Protein AF-V9VJP1-F1 (afdb_monomer_lite)

Secondary structure (DSSP, 8-state):
----------------HHHHHHHHHHHS-BTTB---SSPPSSPPP--------S-----------------SPPPSS-------S---EEE-TTS-EEEPPSEEESSSSEEE--

Foldseek 3Di:
DDDDDDDPPDDPPPPPVVNVVVVVVVVQPDPVDGDDPDDDPDDDPPPPPDDPDDDPPPPPPPPPPPPPVDPDDDDPDDDDDDFDQPQQWDQDPVGDIDGDDQWDPPDPDIDGHD

Organism: NCBI:txid94905

Sequence (114 aa):
LTTSQDIRLGFQPVVSLDAELLRQQRRFSSPRVLLSENTPLEPPPLYLMEEPMVLNRTSRRKRYTEGKTHRGEYSVCDSESRWVTDKTSAVDIRGHQVTVLGEIRMGPSPVKQY

pLDDT: mean 72.51, std 19.46, range [30.73, 98.5]

Radius of gyration: 34.97 Å; chains: 1; bounding box: 90×52×79 Å

InterPro domains:
  IPR002072 Nerve growth factor-related [PF00243] (73-114)
  IPR002072 Nerve growth factor-related [SM00140] (69-114)
  IPR020408 Nerve growth factor-like [PTHR11589] (10-114)
  IPR029034 Cystine-knot cytokine [G3DSA:2.10.90.10] (64-114)
  IPR029034 Cystine-knot cytokine [SSF57501] (62-114)
  IPR045815 Neutrophin-3, N-terminal [PF19338] (6-51)

Structure (mmCIF, N/CA/C/O backbone):
data_AF-V9VJP1-F1
#
_entry.id   AF-V9VJP1-F1
#
loop_
_atom_site.group_PDB
_atom_site.id
_atom_site.type_symbol
_atom_site.label_atom_id
_atom_site.label_alt_id
_atom_site.label_comp_id
_atom_site.label_asym_id
_atom_site.label_entity_id
_atom_site.label_seq_id
_atom_site.pdbx_PDB_ins_code
_atom_site.Cartn_x
_atom_site.Cartn_y
_atom_site.Cartn_z
_atom_site.occupancy
_atom_site.B_iso_or_equiv
_atom_site.auth_seq_id
_atom_site.auth_comp_id
_atom_site.auth_asym_id
_atom_site.auth_atom_id
_atom_site.pdbx_PDB_model_num
ATOM 1 N N . LEU A 1 1 ? 78.957 31.930 17.638 1.00 40.53 1 LEU A N 1
ATOM 2 C CA . LEU A 1 1 ? 78.878 31.879 16.161 1.00 40.53 1 LEU A CA 1
ATOM 3 C C . LEU A 1 1 ? 78.419 30.481 15.772 1.00 40.53 1 LEU A C 1
ATOM 5 O O . LEU A 1 1 ? 79.247 29.594 15.640 1.00 40.53 1 LEU A O 1
ATOM 9 N N . THR A 1 2 ? 77.111 30.259 15.688 1.00 30.73 2 THR A N 1
ATOM 10 C CA . THR A 1 2 ? 76.543 28.990 15.213 1.00 30.73 2 THR A CA 1
ATOM 11 C C . THR A 1 2 ? 75.446 29.330 14.221 1.00 30.73 2 THR A C 1
ATOM 13 O O . THR A 1 2 ? 74.578 30.160 14.481 1.00 30.73 2 THR A O 1
ATOM 16 N N . THR A 1 3 ? 75.617 28.775 13.034 1.00 31.80 3 THR A N 1
ATOM 17 C CA . THR A 1 3 ? 75.070 29.181 11.746 1.00 31.80 3 THR A CA 1
ATOM 18 C C . THR A 1 3 ? 73.619 28.758 11.571 1.00 31.80 3 THR A C 1
ATOM 20 O O . THR A 1 3 ? 73.289 27.585 11.711 1.00 31.80 3 THR A O 1
ATOM 23 N N . SER A 1 4 ? 72.782 29.725 11.200 1.00 41.06 4 SER A N 1
ATOM 24 C CA . SER A 1 4 ? 71.466 29.511 10.601 1.00 41.06 4 SER A CA 1
ATOM 25 C C . SER A 1 4 ? 71.649 29.201 9.116 1.00 41.06 4 SER A C 1
ATOM 27 O O . SER A 1 4 ? 72.257 30.010 8.415 1.00 41.06 4 SER A O 1
ATOM 29 N N . GLN A 1 5 ? 71.147 28.059 8.641 1.00 36.50 5 GLN A N 1
ATOM 30 C CA . GLN A 1 5 ? 70.912 27.811 7.216 1.00 36.50 5 GLN A CA 1
ATOM 31 C C . GLN A 1 5 ? 69.596 27.040 7.052 1.00 36.50 5 GLN A C 1
ATOM 33 O O . GLN A 1 5 ? 69.521 25.829 7.238 1.00 36.50 5 GLN A O 1
ATOM 38 N N . ASP A 1 6 ? 68.551 27.807 6.749 1.00 41.03 6 ASP A N 1
ATOM 39 C CA . ASP A 1 6 ? 67.226 27.373 6.311 1.00 41.03 6 ASP A CA 1
ATOM 40 C C . ASP A 1 6 ? 67.349 26.774 4.899 1.00 41.03 6 ASP A C 1
ATOM 42 O O . ASP A 1 6 ? 67.526 27.495 3.914 1.00 41.03 6 ASP A O 1
ATOM 46 N N . ILE A 1 7 ? 67.333 25.443 4.791 1.00 41.16 7 ILE A N 1
ATOM 47 C CA . ILE A 1 7 ? 67.360 24.753 3.499 1.00 41.16 7 ILE A CA 1
ATOM 48 C C . ILE A 1 7 ? 65.921 24.651 2.986 1.00 41.16 7 ILE A C 1
ATOM 50 O O . ILE A 1 7 ? 65.195 23.696 3.263 1.00 41.16 7 ILE A O 1
ATOM 54 N N . ARG A 1 8 ? 65.520 25.638 2.181 1.00 50.19 8 ARG A N 1
ATOM 55 C CA . ARG A 1 8 ? 64.334 25.551 1.321 1.00 50.19 8 ARG A CA 1
ATOM 56 C C . ARG A 1 8 ? 64.610 24.607 0.153 1.00 50.19 8 ARG A C 1
ATOM 58 O O . ARG A 1 8 ? 64.937 25.042 -0.947 1.00 50.19 8 ARG A O 1
ATOM 65 N N . LEU A 1 9 ? 64.472 23.305 0.386 1.00 41.88 9 LEU A N 1
ATOM 66 C CA . LEU A 1 9 ? 64.390 22.322 -0.692 1.00 41.88 9 LEU A CA 1
ATOM 67 C C . LEU A 1 9 ? 62.979 22.374 -1.278 1.00 41.88 9 LEU A C 1
ATOM 69 O O . LEU A 1 9 ? 62.019 21.868 -0.701 1.00 41.88 9 LEU A O 1
ATOM 73 N N . GLY A 1 10 ? 62.864 23.056 -2.418 1.00 39.62 10 GLY A N 1
ATOM 74 C CA . GLY A 1 10 ? 61.659 23.064 -3.233 1.00 39.62 10 GLY A CA 1
ATOM 75 C C . GLY A 1 10 ? 61.231 21.634 -3.547 1.00 39.62 10 GLY A C 1
ATOM 76 O O . GLY A 1 10 ? 61.992 20.857 -4.121 1.00 39.62 10 GLY A O 1
ATOM 77 N N . PHE A 1 11 ? 60.005 21.292 -3.162 1.00 45.06 11 PHE A N 1
ATOM 78 C CA . PHE A 1 11 ? 59.362 20.052 -3.562 1.00 45.06 11 PHE A CA 1
ATOM 79 C C . PHE A 1 11 ? 59.158 20.085 -5.079 1.00 45.06 11 PHE A C 1
ATOM 81 O O . PHE A 1 11 ? 58.224 20.710 -5.576 1.00 45.06 11 PHE A O 1
ATOM 88 N N . GLN A 1 12 ? 60.035 19.421 -5.828 1.00 45.91 12 GLN A N 1
ATOM 89 C CA . GLN A 1 12 ? 59.677 18.942 -7.157 1.00 45.91 12 GLN A CA 1
ATOM 90 C C . GLN A 1 12 ? 58.705 17.777 -6.946 1.00 45.91 12 GLN A C 1
ATOM 92 O O . GLN A 1 12 ? 59.099 16.784 -6.325 1.00 45.91 12 GLN A O 1
ATOM 97 N N . PRO A 1 13 ? 57.440 17.865 -7.392 1.00 52.22 13 PRO A N 1
ATOM 98 C CA . PRO A 1 13 ? 56.573 16.709 -7.348 1.00 52.22 13 PRO A CA 1
ATOM 99 C C . PRO A 1 13 ? 57.126 15.734 -8.381 1.00 52.22 13 PRO A C 1
ATOM 101 O O . PRO A 1 13 ? 56.949 15.921 -9.583 1.00 52.22 13 PRO A O 1
ATOM 104 N N . VAL A 1 14 ? 57.841 14.711 -7.917 1.00 58.12 14 VAL A N 1
ATOM 105 C CA . VAL A 1 14 ? 58.141 13.543 -8.739 1.00 58.12 14 VAL A CA 1
ATOM 106 C C . VAL A 1 14 ? 56.792 12.895 -9.011 1.00 58.12 14 VAL A C 1
ATOM 108 O O . VAL A 1 14 ? 56.257 12.154 -8.186 1.00 58.12 14 VAL A O 1
ATOM 111 N N . VAL A 1 15 ? 56.179 13.268 -10.133 1.00 57.69 15 VAL A N 1
ATOM 112 C CA . VAL A 1 15 ? 54.995 12.588 -10.635 1.00 57.69 15 VAL A CA 1
ATOM 113 C C . VAL A 1 15 ? 55.472 11.176 -10.934 1.00 57.69 15 VAL A C 1
ATOM 115 O O . VAL A 1 15 ? 56.330 10.971 -11.790 1.00 57.69 15 VAL A O 1
ATOM 118 N N . SER A 1 16 ? 55.004 10.207 -10.149 1.00 57.91 16 SER A N 1
ATOM 119 C CA . SER A 1 16 ? 55.266 8.806 -10.453 1.00 57.91 16 SER A CA 1
ATOM 120 C C . SER A 1 16 ? 54.761 8.564 -11.871 1.00 57.91 16 SER A C 1
ATOM 122 O O . SER A 1 16 ? 53.579 8.791 -12.134 1.00 57.91 16 SER A O 1
ATOM 124 N N . LEU A 1 17 ? 55.648 8.139 -12.775 1.00 61.09 17 LEU A N 1
ATOM 125 C CA . LEU A 1 17 ? 55.315 7.825 -14.172 1.00 61.09 17 LEU A CA 1
ATOM 126 C C . LEU A 1 17 ? 54.087 6.906 -14.253 1.00 61.09 17 LEU A C 1
ATOM 128 O O . LEU A 1 17 ? 53.264 7.039 -15.151 1.00 61.09 17 LEU A O 1
ATOM 132 N N . ASP A 1 18 ? 53.924 6.044 -13.248 1.00 63.28 18 ASP A N 1
ATOM 133 C CA . ASP A 1 18 ? 52.792 5.140 -13.070 1.00 63.28 18 ASP A CA 1
ATOM 134 C C . ASP A 1 18 ? 51.457 5.881 -12.843 1.00 63.28 18 ASP A C 1
ATOM 136 O O . ASP A 1 18 ? 50.434 5.555 -13.438 1.00 63.28 18 ASP A O 1
ATOM 140 N N . ALA A 1 19 ? 51.454 6.967 -12.064 1.00 62.72 19 ALA A N 1
ATOM 141 C CA . ALA A 1 19 ? 50.255 7.779 -11.841 1.00 62.72 19 ALA A CA 1
ATOM 142 C C . ALA A 1 19 ? 49.820 8.544 -13.105 1.00 62.72 19 ALA A C 1
ATOM 144 O O . ALA A 1 19 ? 48.627 8.789 -13.307 1.00 62.72 19 ALA A O 1
ATOM 145 N N . GLU A 1 20 ? 50.767 8.914 -13.964 1.00 64.25 20 GLU A N 1
ATOM 146 C CA . GLU A 1 20 ? 50.497 9.592 -15.232 1.00 64.25 20 GLU A CA 1
ATOM 147 C C . GLU A 1 20 ? 49.985 8.607 -16.298 1.00 64.25 20 GLU A C 1
ATOM 149 O O . GLU A 1 20 ? 48.953 8.869 -16.927 1.00 64.25 20 GLU A O 1
ATOM 154 N N . LEU A 1 21 ? 50.589 7.415 -16.378 1.00 62.69 21 LEU A N 1
ATOM 155 C CA . LEU A 1 21 ? 50.139 6.295 -17.216 1.00 62.69 21 LEU A CA 1
ATOM 156 C C . LEU A 1 21 ? 48.722 5.835 -16.849 1.00 62.69 21 LEU A C 1
ATOM 158 O O . LEU A 1 21 ? 47.856 5.703 -17.717 1.00 62.69 21 LEU A O 1
ATOM 162 N N . LEU A 1 22 ? 48.435 5.684 -15.551 1.00 62.34 22 LEU A N 1
ATOM 163 C CA . LEU A 1 22 ? 47.101 5.335 -15.059 1.00 62.34 22 LEU A CA 1
ATOM 164 C C . LEU A 1 22 ? 46.064 6.417 -15.398 1.00 62.34 22 LEU A C 1
ATOM 166 O O . LEU A 1 22 ? 44.916 6.101 -15.725 1.00 62.34 22 LEU A O 1
ATOM 170 N N . ARG A 1 23 ? 46.438 7.706 -15.367 1.00 62.66 23 ARG A N 1
ATOM 171 C CA . ARG A 1 23 ? 45.548 8.798 -15.800 1.00 62.66 23 ARG A CA 1
ATOM 172 C C . ARG A 1 23 ? 45.304 8.786 -17.308 1.00 62.66 23 ARG A C 1
ATOM 174 O O . ARG A 1 23 ? 44.177 9.093 -17.696 1.00 62.66 23 ARG A O 1
ATOM 181 N N . GLN A 1 24 ? 46.290 8.433 -18.132 1.00 61.50 24 GLN A N 1
ATOM 182 C CA . GLN A 1 24 ? 46.102 8.216 -19.573 1.00 61.50 24 GLN A CA 1
ATOM 183 C C . GLN A 1 24 ? 45.149 7.047 -19.838 1.00 61.50 24 GLN A C 1
ATOM 185 O O . GLN A 1 24 ? 44.129 7.232 -20.498 1.00 61.50 24 GLN A O 1
ATOM 190 N N . GLN A 1 25 ? 45.377 5.892 -19.212 1.00 60.50 25 GLN A N 1
ATOM 191 C CA . GLN A 1 25 ? 44.535 4.704 -19.378 1.00 60.50 25 GLN A CA 1
ATOM 192 C C . GLN A 1 25 ? 43.067 4.959 -18.987 1.00 60.50 25 GLN A C 1
ATOM 194 O O . GLN A 1 25 ? 42.141 4.474 -19.641 1.00 60.50 25 GLN A O 1
ATOM 199 N N . ARG A 1 26 ? 42.819 5.786 -17.961 1.00 59.94 26 ARG A N 1
ATOM 200 C CA . ARG A 1 26 ? 41.453 6.188 -17.574 1.00 59.94 26 ARG A CA 1
ATOM 201 C C . ARG A 1 26 ? 40.774 7.134 -18.566 1.00 59.94 26 ARG A C 1
ATOM 203 O O . ARG A 1 26 ? 39.547 7.159 -18.599 1.00 59.94 26 ARG A O 1
ATOM 210 N N . ARG A 1 27 ? 41.523 7.895 -19.371 1.00 60.41 27 ARG A N 1
ATOM 211 C CA . ARG A 1 27 ? 40.954 8.786 -20.404 1.00 60.41 27 ARG A CA 1
ATOM 212 C C . ARG A 1 27 ? 40.417 8.014 -21.610 1.00 60.41 27 ARG A C 1
ATOM 214 O O . ARG A 1 27 ? 39.515 8.509 -22.278 1.00 60.41 27 ARG A O 1
ATOM 221 N N . PHE A 1 28 ? 40.901 6.792 -21.831 1.00 62.03 28 PHE A N 1
ATOM 222 C CA . PHE A 1 28 ? 40.527 5.945 -22.969 1.00 62.03 28 PHE A CA 1
ATOM 223 C C . PHE A 1 28 ? 39.661 4.732 -22.588 1.00 62.03 28 PHE A C 1
ATOM 225 O O . PHE A 1 28 ? 39.374 3.862 -23.406 1.00 62.03 28 PHE A O 1
ATOM 232 N N . SER A 1 29 ? 39.179 4.696 -21.345 1.00 61.88 29 SER A N 1
ATOM 233 C CA . SER A 1 29 ? 38.372 3.615 -20.776 1.00 61.88 29 SER A CA 1
ATOM 234 C C . SER A 1 29 ? 36.900 3.697 -21.220 1.00 61.88 29 SER A C 1
ATOM 236 O O . SER A 1 29 ? 36.002 3.992 -20.427 1.00 61.88 29 SER A O 1
ATOM 238 N N . SER A 1 30 ? 36.626 3.408 -22.491 1.00 62.38 30 SER A N 1
ATOM 239 C CA . SER A 1 30 ? 35.287 3.021 -22.942 1.00 62.38 30 SER A CA 1
ATOM 240 C C . SER A 1 30 ? 35.329 1.564 -23.400 1.00 62.38 30 SER A C 1
ATOM 242 O O . SER A 1 30 ? 35.980 1.272 -24.399 1.00 62.38 30 SER A O 1
ATOM 244 N N . PRO A 1 31 ? 34.602 0.628 -22.759 1.00 65.12 31 PRO A N 1
ATOM 245 C CA . PRO A 1 31 ? 34.641 -0.793 -23.128 1.00 65.12 31 PRO A CA 1
ATOM 246 C C . PRO A 1 31 ? 34.095 -1.093 -24.537 1.00 65.12 31 PRO A C 1
ATOM 248 O O . PRO A 1 31 ? 34.079 -2.242 -24.960 1.00 65.12 31 PRO A O 1
ATOM 251 N N . ARG A 1 32 ? 33.606 -0.079 -25.262 1.00 71.06 32 ARG A N 1
ATOM 252 C CA . ARG A 1 32 ? 33.015 -0.208 -26.601 1.00 71.06 32 ARG A CA 1
ATOM 253 C C . ARG A 1 32 ? 33.738 0.595 -27.683 1.00 71.06 32 ARG A C 1
ATOM 255 O O . ARG A 1 32 ? 33.316 0.536 -28.833 1.00 71.06 32 ARG A O 1
ATOM 262 N N . VAL A 1 33 ? 34.770 1.366 -27.337 1.00 69.00 33 VAL A N 1
ATOM 263 C CA . VAL A 1 33 ? 35.507 2.213 -28.286 1.00 69.00 33 VAL A CA 1
ATOM 264 C C . VAL A 1 33 ? 36.977 2.212 -27.894 1.00 69.00 33 VAL A C 1
ATOM 266 O O . VAL A 1 33 ? 37.320 2.676 -26.811 1.00 69.00 33 VAL A O 1
ATOM 269 N N . LEU A 1 34 ? 37.834 1.718 -28.787 1.00 67.38 34 LEU A N 1
ATOM 270 C CA . LEU A 1 34 ? 39.278 1.881 -28.664 1.00 67.38 34 LEU A CA 1
ATOM 271 C C . LEU A 1 34 ? 39.650 3.269 -29.184 1.00 67.38 34 LEU A C 1
ATOM 273 O O . LEU A 1 34 ? 39.275 3.640 -30.296 1.00 67.38 34 LEU A O 1
ATOM 277 N N . LEU A 1 35 ? 40.361 4.037 -28.366 1.00 67.62 35 LEU A N 1
ATOM 278 C CA . LEU A 1 35 ? 40.897 5.339 -28.738 1.00 67.62 35 LEU A CA 1
ATOM 279 C C . LEU A 1 35 ? 42.403 5.182 -28.961 1.00 67.62 35 LEU A C 1
ATOM 281 O O . LEU A 1 35 ? 43.090 4.546 -28.168 1.00 67.62 35 LEU A O 1
ATOM 285 N N . SER A 1 36 ? 42.889 5.708 -30.082 1.00 70.81 36 SER A N 1
ATOM 286 C CA . SER A 1 36 ? 44.311 5.696 -30.428 1.00 70.81 36 SER A CA 1
ATOM 287 C C . SER A 1 36 ? 45.064 6.742 -29.603 1.00 70.81 36 SER A C 1
ATOM 289 O O . SER A 1 36 ? 44.601 7.875 -29.497 1.00 70.81 36 SER A O 1
ATOM 291 N N . GLU A 1 37 ? 46.245 6.386 -29.089 1.00 71.31 37 GLU A N 1
ATOM 292 C CA . GLU A 1 37 ? 47.185 7.326 -28.447 1.00 71.31 37 GLU A CA 1
ATOM 293 C C . GLU A 1 37 ? 47.868 8.253 -29.471 1.00 71.31 37 GLU A C 1
ATOM 295 O O . GLU A 1 37 ? 48.373 9.318 -29.121 1.00 71.31 37 GLU A O 1
ATOM 300 N N . ASN A 1 38 ? 47.877 7.867 -30.751 1.00 76.88 38 ASN A N 1
ATOM 301 C CA . ASN A 1 38 ? 48.449 8.685 -31.814 1.00 76.88 38 ASN A CA 1
ATOM 302 C C . ASN A 1 38 ? 47.490 9.811 -32.191 1.00 76.88 38 ASN A C 1
ATOM 304 O O . ASN A 1 38 ? 46.320 9.560 -32.501 1.00 76.88 38 ASN A O 1
ATOM 308 N N . THR A 1 39 ? 48.013 11.035 -32.247 1.00 72.25 39 THR A N 1
ATOM 309 C CA . THR A 1 39 ? 47.306 12.168 -32.843 1.00 72.25 39 THR A CA 1
ATOM 310 C C . THR A 1 39 ? 47.067 11.886 -34.328 1.00 72.25 39 THR A C 1
ATOM 312 O O . THR A 1 39 ? 48.020 11.514 -35.021 1.00 72.25 39 THR A O 1
ATOM 315 N N . PRO A 1 40 ? 45.834 12.041 -34.838 1.00 73.56 40 PRO A N 1
ATOM 316 C CA . PRO A 1 40 ? 45.555 11.828 -36.251 1.00 73.56 40 PRO A CA 1
ATOM 317 C C . PRO A 1 40 ? 46.397 12.786 -37.103 1.00 73.56 40 PRO A C 1
ATOM 319 O O . PRO A 1 40 ? 46.537 13.962 -36.772 1.00 73.56 40 PRO A O 1
ATOM 322 N N . LEU A 1 41 ? 46.979 12.260 -38.183 1.00 77.00 41 LEU A N 1
ATOM 323 C CA . LEU A 1 41 ? 47.866 13.012 -39.083 1.00 77.00 41 LEU A CA 1
ATOM 324 C C . LEU A 1 41 ? 47.124 14.092 -39.875 1.00 77.00 41 LEU A C 1
ATOM 326 O O . LEU A 1 41 ? 47.725 15.073 -40.302 1.00 77.00 41 LEU A O 1
ATOM 330 N N . GLU A 1 42 ? 45.824 13.904 -40.063 1.00 76.88 42 GLU A N 1
ATOM 331 C CA . GLU A 1 42 ? 44.957 14.815 -40.789 1.00 76.88 42 GLU A CA 1
ATOM 332 C C . GLU A 1 42 ? 43.873 15.331 -39.835 1.00 76.88 42 GLU A C 1
ATOM 334 O O . GLU A 1 42 ? 43.348 14.549 -39.026 1.00 76.88 42 GLU A O 1
ATOM 339 N N . PRO A 1 43 ? 43.539 16.636 -39.873 1.00 72.88 43 PRO A N 1
ATOM 340 C CA . PRO A 1 43 ? 42.422 17.148 -39.098 1.00 72.88 43 PRO A CA 1
ATOM 341 C C . PRO A 1 43 ? 41.148 16.376 -39.471 1.00 72.88 43 PRO A C 1
ATOM 343 O O . PRO A 1 43 ? 40.934 16.088 -40.651 1.00 72.88 43 PRO A O 1
ATOM 346 N N . PRO A 1 44 ? 40.286 16.037 -38.492 1.00 71.50 44 PRO A N 1
ATOM 347 C CA . PRO A 1 44 ? 39.016 15.393 -38.782 1.00 71.50 44 PRO A CA 1
ATOM 348 C C . PRO A 1 44 ? 38.270 16.206 -39.842 1.00 71.50 44 PRO A C 1
ATOM 350 O O . PRO A 1 44 ? 38.213 17.434 -39.705 1.00 71.50 44 PRO A O 1
ATOM 353 N N . PRO A 1 45 ? 37.712 15.563 -40.883 1.00 72.06 45 PRO A N 1
ATOM 354 C CA . PRO A 1 45 ? 37.043 16.277 -41.956 1.00 72.06 45 PRO A CA 1
ATOM 355 C C . PRO A 1 45 ? 35.982 17.197 -41.355 1.00 72.06 45 PRO A C 1
ATOM 357 O O . PRO A 1 45 ? 35.086 16.749 -40.632 1.00 72.06 45 PRO A O 1
ATOM 360 N N . LEU A 1 46 ? 36.128 18.501 -41.604 1.00 67.31 46 LEU A N 1
ATOM 361 C CA . LEU A 1 46 ? 35.160 19.484 -41.150 1.00 67.31 46 LEU A CA 1
ATOM 362 C C . LEU A 1 46 ? 33.875 19.234 -41.931 1.00 67.31 46 LEU A C 1
ATOM 364 O O . LEU A 1 46 ? 33.816 19.458 -43.139 1.00 67.31 46 LEU A O 1
ATOM 368 N N . TYR A 1 47 ? 32.845 18.746 -41.246 1.00 55.53 47 TYR A N 1
ATOM 369 C CA . TYR A 1 47 ? 31.506 18.732 -41.812 1.00 55.53 47 TYR A CA 1
ATOM 370 C C . TYR A 1 47 ? 31.094 20.191 -42.017 1.00 55.53 47 TYR A C 1
ATOM 372 O O . TYR A 1 47 ? 30.865 20.920 -41.052 1.00 55.53 47 TYR A O 1
ATOM 380 N N . LEU A 1 48 ? 31.081 20.620 -43.280 1.00 62.28 48 LEU A N 1
ATOM 381 C CA . LEU A 1 48 ? 30.630 21.940 -43.694 1.00 62.28 48 LEU A CA 1
ATOM 382 C C . LEU A 1 48 ? 29.206 22.149 -43.161 1.00 62.28 48 LEU A C 1
ATOM 384 O O . LEU A 1 48 ? 28.319 21.330 -43.412 1.00 62.28 48 LEU A O 1
ATOM 388 N N . MET A 1 49 ? 29.007 23.213 -42.384 1.00 60.00 49 MET A N 1
ATOM 389 C CA . MET A 1 49 ? 27.685 23.606 -41.904 1.00 60.00 49 MET A CA 1
ATOM 390 C C . MET A 1 49 ? 26.835 24.044 -43.104 1.00 60.00 49 MET A C 1
ATOM 392 O O . MET A 1 49 ? 26.954 25.166 -43.574 1.00 60.00 49 MET A O 1
ATOM 396 N N . GLU A 1 50 ? 26.026 23.098 -43.578 1.00 53.59 50 GLU A N 1
ATOM 397 C CA . GLU A 1 50 ? 24.720 23.262 -44.226 1.00 53.59 50 GLU A CA 1
ATOM 398 C C . GLU A 1 50 ? 24.651 24.164 -45.478 1.00 53.59 50 GLU A C 1
ATOM 400 O O . GLU A 1 50 ? 24.374 25.357 -45.410 1.00 53.59 50 GLU A O 1
ATOM 405 N N . GLU A 1 51 ? 24.769 23.538 -46.654 1.00 44.31 51 GLU A N 1
ATOM 406 C CA . GLU A 1 51 ? 24.157 24.021 -47.899 1.00 44.31 51 GLU A CA 1
ATOM 407 C C . GLU A 1 51 ? 22.904 23.160 -48.174 1.00 44.31 51 GLU A C 1
ATOM 409 O O . GLU A 1 51 ? 22.996 21.926 -48.138 1.00 44.31 51 GLU A O 1
ATOM 414 N N . PRO A 1 52 ? 21.709 23.743 -48.404 1.00 50.88 52 PRO A N 1
ATOM 415 C CA . PRO A 1 52 ? 20.455 22.999 -48.413 1.00 50.88 52 PRO A CA 1
ATOM 416 C C . PRO A 1 52 ? 20.189 22.424 -49.802 1.00 50.88 52 PRO A C 1
ATOM 418 O O . PRO A 1 52 ? 19.276 22.859 -50.501 1.00 50.88 52 PRO A O 1
ATOM 421 N N . MET A 1 53 ? 20.988 21.456 -50.241 1.00 52.50 53 MET A N 1
ATOM 422 C CA . MET A 1 53 ? 20.745 20.795 -51.519 1.00 52.50 53 MET A CA 1
ATOM 423 C C . MET A 1 53 ? 20.904 19.284 -51.385 1.00 52.50 53 MET A C 1
ATOM 425 O O . MET A 1 53 ? 21.962 18.756 -51.069 1.00 52.50 53 MET A O 1
A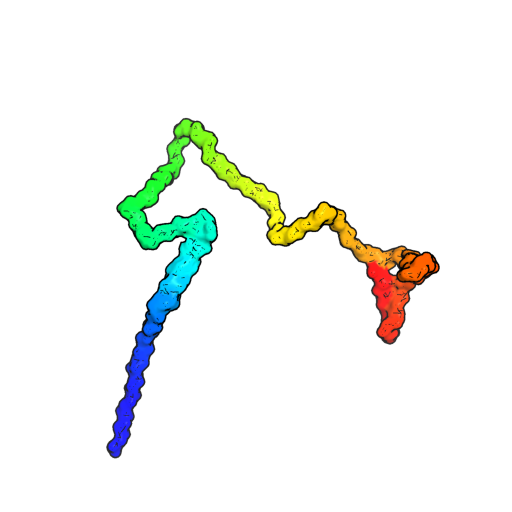TOM 429 N N . VAL A 1 54 ? 19.801 18.612 -51.713 1.00 48.88 54 VAL A N 1
ATOM 430 C CA . VAL A 1 54 ? 19.649 17.171 -51.923 1.00 48.88 54 VAL A CA 1
ATOM 431 C C . VAL A 1 54 ? 19.637 16.313 -50.646 1.00 48.88 54 VAL A C 1
ATOM 433 O O . VAL A 1 54 ? 20.640 15.976 -50.029 1.00 48.88 54 VAL A O 1
ATOM 436 N N . LEU A 1 55 ? 18.411 15.925 -50.297 1.00 57.44 55 LEU A N 1
ATOM 437 C CA . LEU A 1 55 ? 17.985 14.903 -49.344 1.00 57.44 55 LEU A CA 1
ATOM 438 C C . LEU A 1 55 ? 18.942 13.693 -49.236 1.00 57.44 55 LEU A C 1
ATOM 440 O O . LEU A 1 55 ? 18.749 12.685 -49.911 1.00 57.44 55 LEU A O 1
ATOM 444 N N . ASN A 1 56 ? 19.889 13.725 -48.295 1.00 51.19 56 ASN A N 1
ATOM 445 C CA . ASN A 1 56 ? 20.495 12.512 -47.746 1.00 51.19 56 ASN A CA 1
ATOM 446 C C . ASN A 1 56 ? 19.730 12.110 -46.486 1.00 51.19 56 ASN A C 1
ATOM 448 O O . ASN A 1 56 ? 19.919 12.625 -45.383 1.00 51.19 56 ASN A O 1
ATOM 452 N N . ARG A 1 57 ? 18.799 11.177 -46.677 1.00 56.91 57 ARG A N 1
ATOM 453 C CA . ARG A 1 57 ? 17.922 10.610 -45.652 1.00 56.91 57 ARG A CA 1
ATOM 454 C C . ARG A 1 57 ? 18.698 9.668 -44.720 1.00 56.91 57 ARG A C 1
ATOM 456 O O . ARG A 1 57 ? 18.383 8.491 -44.615 1.00 56.91 57 ARG A O 1
ATOM 463 N N . THR A 1 58 ? 19.682 10.188 -43.998 1.00 56.31 58 THR A N 1
ATOM 464 C CA . THR A 1 58 ? 20.253 9.531 -42.812 1.00 56.31 58 THR A CA 1
ATOM 465 C C . THR A 1 58 ? 20.478 10.540 -41.691 1.00 56.31 58 THR A C 1
ATOM 467 O O . THR A 1 58 ? 21.458 10.468 -40.955 1.00 56.31 58 THR A O 1
ATOM 470 N N . SER A 1 59 ? 19.544 11.479 -41.515 1.00 58.03 59 SER A N 1
ATOM 471 C CA . SER A 1 59 ? 19.395 12.154 -40.226 1.00 58.03 59 SER A CA 1
ATOM 472 C C . SER A 1 59 ? 19.097 11.078 -39.183 1.00 58.03 59 SER A C 1
ATOM 474 O O . SER A 1 59 ? 18.014 10.482 -39.151 1.00 58.03 59 SER A O 1
ATOM 476 N N . ARG A 1 60 ? 20.098 10.755 -38.360 1.00 66.19 60 ARG A N 1
ATOM 477 C CA . ARG A 1 60 ? 19.934 9.840 -37.235 1.00 66.19 60 ARG A CA 1
ATOM 478 C C . ARG A 1 60 ? 19.056 10.542 -36.209 1.00 66.19 60 ARG A C 1
ATOM 480 O O . ARG A 1 60 ? 19.553 11.218 -35.313 1.00 66.19 60 ARG A O 1
ATOM 487 N N . ARG A 1 61 ? 17.739 10.371 -36.337 1.00 67.69 61 ARG A N 1
ATOM 488 C CA . ARG A 1 61 ? 16.773 10.846 -35.347 1.00 67.69 61 ARG A CA 1
ATOM 489 C C . ARG A 1 61 ? 17.179 10.276 -33.988 1.00 67.69 61 ARG A C 1
ATOM 491 O O . ARG A 1 61 ? 17.204 9.056 -33.800 1.00 67.69 61 ARG A O 1
ATOM 498 N N . LYS A 1 62 ? 17.562 11.157 -33.058 1.00 66.38 62 LYS A N 1
ATOM 499 C CA . LYS A 1 62 ? 17.882 10.795 -31.675 1.00 66.38 62 LYS A CA 1
ATOM 500 C C . LYS A 1 62 ? 16.668 10.044 -31.129 1.00 66.38 62 LYS A C 1
ATOM 502 O O . LYS A 1 62 ? 15.573 10.602 -31.089 1.00 66.38 62 LYS A O 1
ATOM 507 N N . ARG A 1 63 ? 16.830 8.763 -30.780 1.00 64.38 63 ARG A N 1
ATOM 508 C CA . ARG A 1 63 ? 15.767 8.029 -30.086 1.00 64.38 63 ARG A CA 1
ATOM 509 C C . ARG A 1 63 ? 15.623 8.712 -28.737 1.00 64.38 63 ARG A C 1
ATOM 511 O O . ARG A 1 63 ? 16.546 8.650 -27.926 1.00 64.38 63 ARG A O 1
ATOM 518 N N . TYR A 1 64 ? 14.518 9.419 -28.537 1.00 61.38 64 TYR A N 1
ATOM 519 C CA . TYR A 1 64 ? 14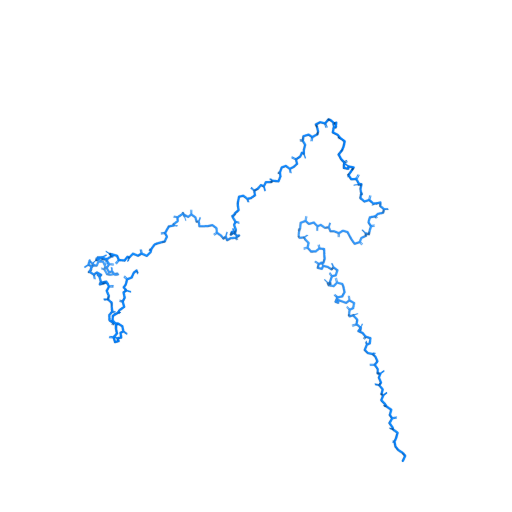.122 9.817 -27.201 1.00 61.38 64 TYR A CA 1
ATOM 520 C C . TYR A 1 64 ? 13.922 8.519 -26.428 1.00 61.38 64 TYR A C 1
ATOM 522 O O . TYR A 1 64 ? 13.024 7.738 -26.730 1.00 61.38 64 TYR A O 1
ATOM 530 N N . THR A 1 65 ? 14.815 8.245 -25.483 1.00 61.62 65 THR A N 1
ATOM 531 C CA . THR A 1 65 ? 14.464 7.369 -24.377 1.00 61.62 65 THR A CA 1
ATOM 532 C C . THR A 1 65 ? 13.427 8.165 -23.607 1.00 61.62 65 THR A C 1
ATOM 534 O O . THR A 1 65 ? 13.789 9.131 -22.931 1.00 61.62 65 THR A O 1
ATOM 537 N N . GLU A 1 66 ? 12.146 7.856 -23.813 1.00 62.41 66 GLU A N 1
ATOM 538 C CA . GLU A 1 66 ? 11.076 8.344 -22.946 1.00 62.41 66 GLU A CA 1
ATOM 539 C C . GLU A 1 66 ? 11.576 8.210 -21.511 1.00 62.41 66 GLU A C 1
ATOM 541 O O . GLU A 1 66 ? 12.127 7.162 -21.171 1.00 62.41 66 GLU A O 1
ATOM 546 N N . GLY A 1 67 ? 11.560 9.322 -20.773 1.00 59.28 67 GLY A N 1
ATOM 547 C CA . GLY A 1 67 ? 12.390 9.588 -19.601 1.00 59.28 67 GLY A CA 1
ATOM 548 C C . GLY A 1 67 ? 12.214 8.588 -18.464 1.00 59.28 67 GLY A C 1
ATOM 549 O O . GLY A 1 67 ? 11.675 8.920 -17.417 1.00 59.28 67 GLY A O 1
ATOM 550 N N . LYS A 1 68 ? 12.717 7.368 -18.635 1.00 60.06 68 LYS A N 1
ATOM 551 C CA . LYS A 1 68 ? 12.849 6.385 -17.575 1.00 60.06 68 LYS A CA 1
ATOM 552 C C . LYS A 1 68 ? 14.109 6.761 -16.816 1.00 60.06 68 LYS A C 1
ATOM 554 O O . LYS A 1 68 ? 15.221 6.356 -17.140 1.00 60.06 68 LYS A O 1
ATOM 559 N N . THR A 1 69 ? 13.903 7.626 -15.833 1.00 62.44 69 THR A N 1
ATOM 560 C CA . THR A 1 69 ? 14.892 8.083 -14.853 1.00 62.44 69 THR A CA 1
ATOM 561 C C . THR A 1 69 ? 15.501 6.935 -14.050 1.00 62.44 69 THR A C 1
ATOM 563 O O . THR A 1 69 ? 16.576 7.104 -13.480 1.00 62.44 69 THR A O 1
ATOM 566 N N . HIS A 1 70 ? 14.878 5.752 -14.037 1.00 62.25 70 HIS A N 1
ATOM 567 C CA . HIS A 1 70 ? 15.415 4.584 -13.357 1.00 62.25 70 HIS A CA 1
ATOM 568 C C . HIS A 1 70 ? 16.172 3.666 -14.331 1.00 62.25 70 HIS A C 1
ATOM 570 O O . HIS A 1 70 ? 15.613 3.069 -15.246 1.00 62.25 70 HIS A O 1
ATOM 576 N N . ARG A 1 71 ? 17.476 3.506 -14.084 1.00 69.69 71 ARG A N 1
ATOM 577 C CA . ARG A 1 71 ? 18.279 2.357 -14.545 1.00 69.69 71 ARG A CA 1
ATOM 578 C C . ARG A 1 71 ? 18.107 1.140 -13.612 1.00 69.69 71 ARG A C 1
ATOM 580 O O . ARG A 1 71 ? 19.025 0.339 -13.488 1.00 69.69 71 ARG A O 1
ATOM 587 N N . GLY A 1 72 ? 16.986 1.060 -12.893 1.00 74.56 72 GLY A N 1
ATOM 588 C CA . GLY A 1 72 ? 16.686 -0.051 -11.987 1.00 74.56 72 GLY A CA 1
ATOM 589 C C . GLY A 1 72 ? 16.274 -1.310 -12.747 1.00 74.56 72 GLY A C 1
ATOM 590 O O . GLY A 1 72 ? 15.941 -1.246 -13.932 1.00 74.56 72 GLY A O 1
ATOM 591 N N . GLU A 1 73 ? 16.299 -2.446 -12.059 1.00 82.81 73 GLU A N 1
ATOM 592 C CA . GLU A 1 73 ? 15.693 -3.679 -12.556 1.00 82.81 73 GLU A CA 1
ATOM 593 C C . GLU A 1 73 ? 14.172 -3.509 -12.629 1.00 82.81 73 GLU A C 1
ATOM 595 O O . GLU A 1 73 ? 13.557 -2.908 -11.746 1.00 82.81 73 GLU A O 1
ATOM 600 N N . TYR A 1 74 ? 13.574 -4.016 -13.703 1.00 84.69 74 TYR A N 1
ATOM 601 C CA . TYR A 1 74 ? 12.125 -4.036 -13.862 1.00 84.69 74 TYR A CA 1
ATOM 602 C C . TYR A 1 74 ? 11.565 -5.271 -13.160 1.00 84.69 74 TYR A C 1
ATOM 604 O O . TYR A 1 74 ? 12.149 -6.354 -13.246 1.00 84.69 74 TYR A O 1
ATOM 612 N N . SER A 1 75 ? 10.428 -5.120 -12.483 1.00 87.62 75 SER A N 1
ATOM 613 C CA . SER A 1 75 ? 9.692 -6.259 -11.945 1.00 87.62 75 SER A CA 1
ATOM 614 C C . SER A 1 75 ? 9.110 -7.107 -13.081 1.00 87.62 75 SER A C 1
ATOM 616 O O . SER A 1 75 ? 8.790 -6.604 -14.156 1.00 87.62 75 SER A O 1
ATOM 618 N N . VAL A 1 76 ? 8.970 -8.415 -12.845 1.00 94.62 76 VAL A N 1
ATOM 619 C CA . VAL A 1 76 ? 8.318 -9.333 -13.802 1.00 94.62 76 VAL A CA 1
ATOM 620 C C . VAL A 1 76 ? 6.815 -9.045 -13.907 1.00 94.62 76 VAL A C 1
ATOM 622 O O . VAL A 1 76 ? 6.230 -9.211 -14.972 1.00 94.62 76 VAL A O 1
ATOM 625 N N . CYS A 1 77 ? 6.208 -8.587 -12.810 1.00 95.75 77 CYS A N 1
ATOM 626 C CA . CYS A 1 77 ? 4.805 -8.196 -12.737 1.00 95.75 77 CYS A CA 1
ATOM 627 C C . CYS A 1 77 ? 4.687 -6.738 -12.291 1.00 95.75 77 CYS A C 1
ATOM 629 O O . CYS A 1 77 ? 5.468 -6.280 -11.449 1.00 95.75 77 CYS A O 1
ATOM 631 N N . ASP A 1 78 ? 3.673 -6.046 -12.798 1.00 93.81 78 ASP A N 1
ATOM 632 C CA . ASP A 1 78 ? 3.279 -4.738 -12.283 1.00 93.81 78 ASP A CA 1
ATOM 633 C C . ASP A 1 78 ? 2.619 -4.900 -10.905 1.00 93.81 78 ASP A C 1
ATOM 635 O O . ASP A 1 78 ? 1.853 -5.839 -10.669 1.00 93.81 78 ASP A O 1
ATOM 639 N N . SER A 1 79 ? 2.927 -3.996 -9.978 1.00 94.94 79 SER A N 1
ATOM 640 C CA . SER A 1 79 ? 2.331 -3.968 -8.643 1.00 94.94 79 SER A CA 1
ATOM 641 C C . SER A 1 79 ? 2.074 -2.535 -8.188 1.00 94.94 79 SER A C 1
ATOM 643 O O . SER A 1 79 ? 2.781 -1.603 -8.570 1.00 94.94 79 SER A O 1
ATOM 645 N N . GLU A 1 80 ? 1.041 -2.363 -7.365 1.00 96.12 80 GLU A N 1
ATOM 646 C CA . GLU A 1 80 ? 0.687 -1.086 -6.753 1.00 96.12 80 GLU A CA 1
ATOM 647 C C . GLU A 1 80 ? 0.700 -1.234 -5.230 1.00 96.12 80 GLU A C 1
ATOM 649 O O . GLU A 1 80 ? 0.067 -2.132 -4.668 1.00 96.12 80 GLU A O 1
ATOM 654 N N . SER A 1 81 ? 1.418 -0.335 -4.561 1.00 96.31 81 SER A N 1
ATOM 655 C CA . SER A 1 81 ? 1.509 -0.288 -3.103 1.00 96.31 81 SER A CA 1
ATOM 656 C C . SER A 1 81 ? 0.684 0.878 -2.577 1.00 96.31 81 SER A C 1
ATOM 658 O O . SER A 1 81 ? 0.904 2.024 -2.966 1.00 96.31 81 SER A O 1
ATOM 660 N N . ARG A 1 82 ? -0.230 0.594 -1.647 1.00 97.19 82 ARG A N 1
ATOM 661 C CA . ARG A 1 82 ? -1.038 1.602 -0.953 1.00 97.19 82 ARG A CA 1
ATOM 662 C C . ARG A 1 82 ? -1.131 1.290 0.535 1.00 97.19 82 ARG A C 1
ATOM 664 O O . ARG A 1 82 ? -1.188 0.124 0.917 1.00 97.19 82 ARG A O 1
ATOM 671 N N . TRP A 1 83 ? -1.184 2.337 1.349 1.00 96.88 83 TRP A N 1
ATOM 672 C CA . TRP A 1 83 ? -1.533 2.231 2.766 1.00 96.88 83 TRP A CA 1
ATOM 673 C C . TRP A 1 83 ? -3.014 1.878 2.906 1.00 96.88 83 TRP A C 1
ATOM 675 O O . TRP A 1 83 ? -3.837 2.420 2.165 1.00 96.88 83 TRP A O 1
ATOM 685 N N . VAL A 1 84 ? -3.360 0.984 3.834 1.00 96.81 84 VAL A N 1
ATOM 686 C CA . VAL A 1 84 ? -4.743 0.529 4.026 1.00 96.81 84 VAL A CA 1
ATOM 687 C C . VAL A 1 84 ? -5.197 0.909 5.426 1.00 96.81 84 VAL A C 1
ATOM 689 O O . VAL A 1 84 ? -4.863 0.260 6.410 1.00 96.81 84 VAL A O 1
ATOM 692 N N . THR A 1 85 ? -5.991 1.972 5.512 1.00 96.06 85 THR A N 1
ATOM 693 C CA . THR A 1 85 ? -6.349 2.600 6.790 1.00 96.06 85 THR A CA 1
ATOM 694 C C . THR A 1 85 ? -7.648 2.087 7.409 1.00 96.06 85 THR A C 1
ATOM 696 O O . THR A 1 85 ? -7.910 2.331 8.583 1.00 96.06 85 THR A O 1
ATOM 699 N N . ASP A 1 86 ? -8.459 1.368 6.638 1.00 95.62 86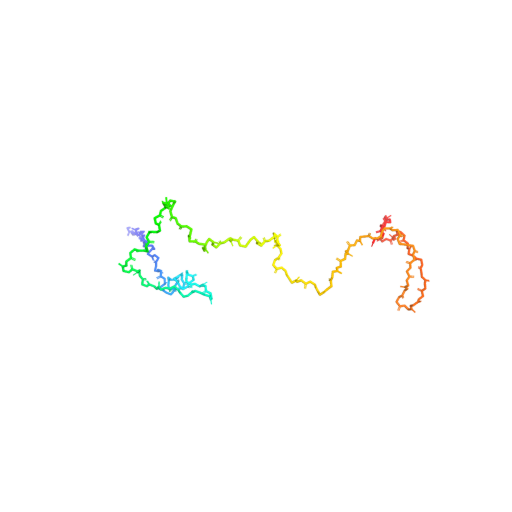 ASP A N 1
ATOM 700 C CA . ASP A 1 86 ? -9.813 0.923 6.971 1.00 95.62 86 ASP A CA 1
ATOM 701 C C . ASP A 1 86 ? -9.926 -0.609 7.076 1.00 95.62 86 ASP A C 1
ATOM 703 O O . ASP A 1 86 ? -11.013 -1.185 6.992 1.00 95.62 86 ASP A O 1
ATOM 707 N N . LYS A 1 87 ? -8.798 -1.300 7.285 1.00 96.69 87 LYS A N 1
ATOM 708 C CA . LYS A 1 87 ? -8.781 -2.758 7.417 1.00 96.69 87 LYS A CA 1
ATOM 709 C C . LYS A 1 87 ? -9.372 -3.189 8.759 1.00 96.69 87 LYS A C 1
ATOM 711 O O . LYS A 1 87 ? -8.766 -2.980 9.802 1.00 96.69 87 LYS A O 1
ATOM 716 N N . THR A 1 88 ? -10.528 -3.851 8.720 1.00 96.94 88 THR A N 1
ATOM 717 C CA . THR A 1 88 ? -11.249 -4.329 9.918 1.00 96.94 88 THR A CA 1
ATOM 718 C C . THR A 1 88 ? -11.131 -5.831 10.157 1.00 96.94 88 THR A C 1
ATOM 720 O O . THR A 1 88 ? -11.368 -6.294 11.269 1.00 96.94 88 THR A O 1
ATOM 723 N N . SER A 1 89 ? -10.746 -6.612 9.145 1.00 97.31 89 SER A N 1
ATOM 724 C CA . SER A 1 89 ? -10.589 -8.064 9.261 1.00 97.31 89 SER A CA 1
ATOM 725 C C . SER A 1 89 ? -9.350 -8.579 8.530 1.00 97.31 89 SER A C 1
ATOM 727 O O . SER A 1 89 ? -8.854 -7.975 7.572 1.00 97.31 89 SER A O 1
ATOM 729 N N . ALA A 1 90 ? -8.821 -9.697 9.017 1.00 97.56 90 ALA A N 1
ATOM 730 C CA . ALA A 1 90 ? -7.700 -10.413 8.428 1.00 97.56 90 ALA A CA 1
ATOM 731 C C . ALA A 1 90 ? -7.801 -11.912 8.729 1.00 97.56 90 ALA A C 1
ATOM 733 O O . ALA A 1 90 ? -8.635 -12.349 9.520 1.00 97.56 90 ALA A O 1
ATOM 734 N N . VAL A 1 91 ? -6.933 -12.691 8.095 1.00 98.38 91 VAL A N 1
ATOM 735 C CA . VAL A 1 91 ? -6.711 -14.095 8.437 1.00 98.38 91 VAL A CA 1
ATOM 736 C C . VAL A 1 91 ? -5.361 -14.174 9.141 1.00 98.38 91 VAL A C 1
ATOM 738 O O . VAL A 1 91 ? -4.375 -13.640 8.631 1.00 98.38 91 VAL A O 1
ATOM 741 N N . ASP A 1 92 ? -5.327 -14.765 10.335 1.00 97.75 92 ASP A N 1
ATOM 742 C CA . ASP A 1 92 ? -4.083 -14.964 11.076 1.00 97.75 92 ASP A CA 1
ATOM 743 C C . ASP A 1 92 ? -3.200 -16.037 10.409 1.00 97.75 92 ASP A C 1
ATOM 745 O O . ASP A 1 92 ? -3.627 -16.776 9.522 1.00 97.75 92 ASP A O 1
ATOM 749 N N . ILE A 1 93 ? -1.948 -16.160 10.853 1.00 97.75 93 ILE A N 1
ATOM 750 C CA . ILE A 1 93 ? -1.006 -17.155 10.307 1.00 97.75 93 ILE A CA 1
ATOM 751 C C . ILE A 1 93 ? -1.435 -18.615 10.542 1.00 97.75 93 ILE A C 1
ATOM 753 O O . ILE A 1 93 ? -0.838 -19.524 9.975 1.00 97.75 93 ILE A O 1
ATOM 757 N N . ARG A 1 94 ? -2.439 -18.852 11.394 1.00 98.38 94 ARG A N 1
ATOM 758 C CA . ARG A 1 94 ? -3.019 -20.172 11.670 1.00 98.38 94 ARG A CA 1
ATOM 759 C C . ARG A 1 94 ? -4.303 -20.417 10.867 1.00 98.38 94 ARG A C 1
ATOM 761 O O . ARG A 1 94 ? -4.896 -21.479 11.018 1.00 98.38 94 ARG A O 1
ATOM 768 N N . GLY A 1 95 ? -4.729 -19.472 10.027 1.00 98.25 95 GLY A N 1
ATOM 769 C CA . GLY A 1 95 ? -5.916 -19.590 9.181 1.00 98.25 95 GLY A CA 1
ATOM 770 C C . GLY A 1 95 ? -7.226 -19.125 9.824 1.00 98.25 95 GLY A C 1
ATOM 771 O O . GLY A 1 95 ? -8.281 -19.297 9.219 1.00 98.25 95 GLY A O 1
ATOM 772 N N . HIS A 1 96 ? -7.203 -18.527 11.016 1.00 98.50 96 HIS A N 1
ATOM 773 C CA . HIS A 1 96 ? -8.419 -18.036 11.666 1.00 98.50 96 HIS A CA 1
ATOM 774 C C . HIS A 1 96 ? -8.756 -16.614 11.229 1.00 98.50 96 HIS A C 1
ATOM 776 O O . HIS A 1 96 ? -7.876 -15.759 11.124 1.00 98.50 96 HIS A O 1
ATOM 782 N N . GLN A 1 97 ? -10.046 -16.339 11.033 1.00 98.00 97 GLN A N 1
ATOM 783 C CA . GLN A 1 97 ? -10.516 -14.977 10.812 1.00 98.00 97 GLN A CA 1
ATOM 784 C C . GLN A 1 97 ? -10.422 -14.169 12.109 1.00 98.00 97 GLN A C 1
ATOM 786 O O . GLN A 1 97 ? -10.907 -14.592 13.157 1.00 98.00 97 GLN A O 1
ATOM 791 N N . VAL A 1 98 ? -9.795 -12.999 12.026 1.00 98.06 98 VAL A N 1
ATOM 792 C CA . VAL A 1 98 ? -9.556 -12.097 13.154 1.00 98.06 98 VAL A CA 1
ATOM 793 C C . VAL A 1 98 ? -9.964 -10.672 12.809 1.00 98.06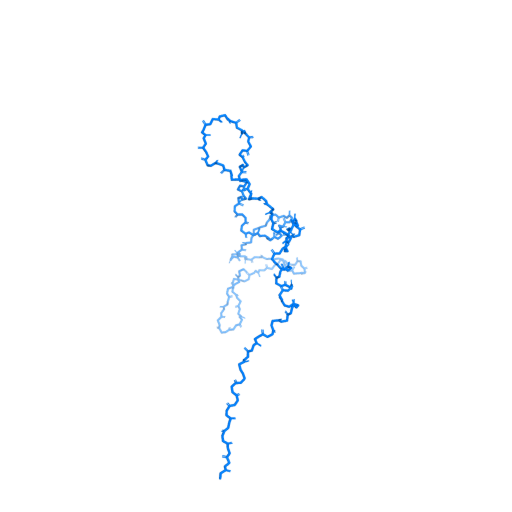 98 VAL A C 1
ATOM 795 O O . VAL A 1 98 ? -9.938 -10.258 11.647 1.00 98.06 98 VAL A O 1
ATOM 798 N N . THR A 1 99 ? -10.308 -9.908 13.838 1.00 97.50 99 THR A N 1
ATOM 799 C CA . THR A 1 99 ? -10.571 -8.472 13.728 1.00 97.50 99 THR A CA 1
ATOM 800 C C . THR A 1 99 ? -9.262 -7.699 13.833 1.00 97.50 99 THR A C 1
ATOM 802 O O . THR A 1 99 ? -8.448 -7.959 14.719 1.00 97.50 99 THR A O 1
ATOM 805 N N . VAL A 1 100 ? -9.066 -6.736 12.938 1.00 97.25 100 VAL A N 1
ATOM 806 C CA . VAL A 1 100 ? -7.925 -5.817 12.958 1.00 97.25 100 VAL A CA 1
ATOM 807 C C . VAL A 1 100 ? -8.325 -4.556 13.716 1.00 97.25 100 VAL A C 1
ATOM 809 O O . VAL A 1 100 ? -9.392 -3.990 13.479 1.00 97.25 100 VAL A O 1
ATOM 812 N N . LEU A 1 101 ? -7.480 -4.134 14.654 1.00 95.81 101 LEU A N 1
ATOM 813 C CA . LEU A 1 101 ? -7.690 -2.914 15.426 1.00 95.81 101 LEU A CA 1
ATOM 814 C C . LEU A 1 101 ? -7.127 -1.715 14.656 1.00 95.81 101 LEU A C 1
ATOM 816 O O . LEU A 1 101 ? -6.021 -1.781 14.134 1.00 95.81 101 LEU A O 1
ATOM 820 N N . GLY A 1 102 ? -7.863 -0.601 14.626 1.00 94.19 102 GLY A N 1
ATOM 821 C CA . GLY A 1 102 ? -7.378 0.636 13.999 1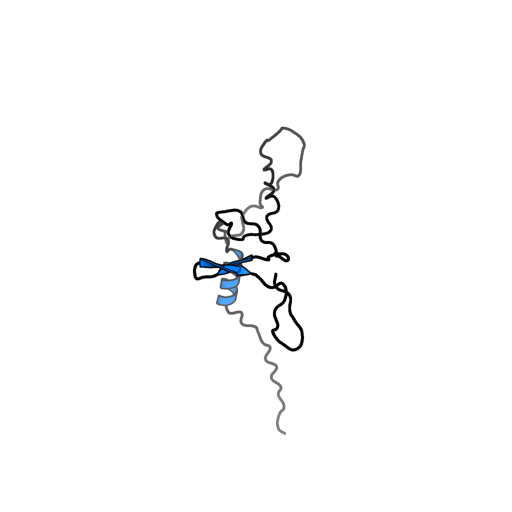.00 94.19 102 GLY A CA 1
ATOM 822 C C . GLY A 1 102 ? -6.258 1.325 14.789 1.00 94.19 102 GLY A C 1
ATOM 823 O O . GLY A 1 102 ? -5.466 2.068 14.215 1.00 94.19 102 GLY A O 1
ATOM 824 N N . GLU A 1 103 ? -6.169 1.069 16.098 1.00 95.50 103 GLU A N 1
ATOM 825 C CA . GLU A 1 103 ? -5.139 1.617 16.981 1.00 95.50 103 GLU A CA 1
ATOM 826 C C . GLU A 1 103 ? -4.584 0.549 17.930 1.00 95.50 103 GLU A C 1
ATOM 828 O O . GLU A 1 103 ? -5.317 -0.293 18.454 1.00 95.50 103 GLU A O 1
ATOM 833 N N . ILE A 1 104 ? -3.279 0.619 18.187 1.00 95.00 104 ILE A N 1
ATOM 834 C CA . ILE A 1 104 ? -2.525 -0.295 19.041 1.00 95.00 104 ILE A CA 1
ATOM 835 C C . ILE A 1 104 ? -1.924 0.501 20.201 1.00 95.00 104 ILE A C 1
ATOM 837 O O . ILE A 1 104 ? -1.371 1.588 20.024 1.00 95.00 104 ILE A O 1
ATOM 841 N N . ARG A 1 105 ? -1.996 -0.049 21.414 1.00 94.50 105 ARG A N 1
ATOM 842 C CA . ARG A 1 105 ? -1.366 0.541 22.601 1.00 94.50 105 ARG A CA 1
ATOM 843 C C . ARG A 1 105 ? 0.086 0.080 22.703 1.00 94.50 105 ARG A C 1
ATOM 845 O O . ARG A 1 105 ? 0.350 -1.001 23.214 1.00 94.50 105 ARG A O 1
ATOM 852 N N . MET A 1 106 ? 1.015 0.904 22.220 1.00 92.00 106 MET A N 1
ATOM 853 C CA . MET A 1 106 ? 2.465 0.648 22.315 1.00 92.00 106 MET A CA 1
ATOM 854 C C . MET A 1 106 ? 3.179 1.518 23.363 1.00 92.00 106 MET A C 1
ATOM 856 O O . MET A 1 106 ? 4.393 1.440 23.513 1.00 92.00 106 MET A O 1
ATOM 860 N N . GLY A 1 107 ? 2.443 2.355 24.093 1.00 91.44 107 GLY A N 1
ATOM 861 C CA . GLY A 1 107 ? 3.003 3.282 25.068 1.00 91.44 107 GLY A CA 1
ATOM 862 C C . GLY A 1 107 ? 1.916 4.144 25.715 1.00 91.44 107 GLY A C 1
ATOM 863 O O . GLY A 1 107 ? 0.759 3.717 25.766 1.00 91.44 107 GLY A O 1
ATOM 864 N N . PRO A 1 108 ? 2.258 5.352 26.202 1.00 92.81 108 PRO A N 1
ATOM 865 C CA . PRO A 1 108 ? 1.298 6.231 26.869 1.00 92.81 108 PRO A CA 1
ATOM 866 C C . PRO A 1 108 ? 0.184 6.721 25.933 1.00 92.81 108 PRO A C 1
ATOM 868 O O . PRO A 1 108 ? -0.918 7.000 26.399 1.00 92.81 108 PRO A O 1
ATOM 871 N N . SER A 1 109 ? 0.440 6.787 24.623 1.00 94.31 109 SER A N 1
ATOM 872 C CA . SER A 1 109 ? -0.562 7.110 23.606 1.00 94.31 109 SER A CA 1
ATOM 873 C C . SER A 1 109 ? -0.792 5.938 22.640 1.00 94.31 109 SER A C 1
ATOM 875 O O . SER A 1 109 ? 0.165 5.244 22.279 1.00 94.31 109 SER A O 1
ATOM 877 N N . PRO A 1 110 ? -2.040 5.713 22.187 1.00 94.94 110 PRO A N 1
ATOM 878 C CA . PRO A 1 110 ? -2.336 4.789 21.093 1.00 94.94 110 PRO A CA 1
ATOM 879 C C . PRO A 1 110 ? -1.662 5.210 19.777 1.00 94.94 110 PRO A C 1
ATOM 881 O O . PRO A 1 110 ? -1.447 6.397 19.530 1.00 94.94 110 PRO A O 1
ATOM 884 N N . VAL A 1 111 ? -1.344 4.233 18.926 1.00 95.75 111 VAL A N 1
ATOM 885 C CA . VAL A 1 111 ? -0.737 4.421 17.598 1.00 95.75 111 VAL A CA 1
ATOM 886 C C . VAL A 1 111 ? -1.631 3.786 16.539 1.00 95.75 111 VAL A C 1
ATOM 888 O O . VAL A 1 111 ? -2.102 2.671 16.734 1.00 95.75 111 VAL A O 1
ATOM 891 N N . LYS A 1 112 ? -1.847 4.468 15.412 1.00 95.12 112 LYS A N 1
ATOM 892 C CA . LYS A 1 112 ? -2.691 3.969 14.316 1.00 95.12 112 LYS A CA 1
ATOM 893 C C . LYS A 1 112 ? -2.006 2.871 13.497 1.00 95.12 112 LYS A C 1
ATOM 895 O O . LYS A 1 112 ? -0.806 2.950 13.241 1.00 95.12 112 LYS A O 1
ATOM 900 N N . GLN A 1 113 ? -2.787 1.881 13.077 1.00 95.06 113 GLN A N 1
ATOM 901 C CA . GLN A 1 113 ? -2.373 0.792 12.193 1.00 95.06 113 GLN A CA 1
ATOM 902 C C . GLN A 1 113 ? -2.819 1.087 10.748 1.00 95.06 113 GLN A C 1
ATOM 904 O O . GLN A 1 113 ? -3.963 1.491 10.540 1.00 95.06 113 GLN A O 1
ATOM 909 N N . TYR A 1 114 ? -1.925 0.888 9.768 1.00 94.00 114 TYR A N 1
ATOM 910 C CA . TYR A 1 114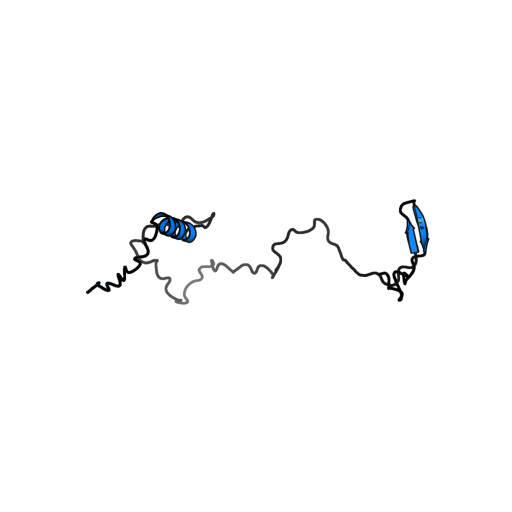 ? -2.139 1.169 8.338 1.00 94.00 114 TYR A CA 1
ATOM 911 C C . TYR A 1 114 ? -1.476 0.133 7.422 1.00 94.00 114 TYR A C 1
ATOM 913 O O . TYR A 1 114 ? -0.584 -0.590 7.925 1.00 94.00 114 TYR A O 1
#